Protein AF-A0A257QHC5-F1 (afdb_monomer_lite)

Foldseek 3Di:
DCPVVVVVVVVVVVLVPPQKDFLVRLCVVPVVDDSVLVVLLCVQLPQPAFQWDDDDVGIIGRNVRNVVRVVVCVSVPRDDDD

Radius of gyration: 15.7 Å; chains: 1; bounding box: 41×26×46 Å

pLDDT: mean 80.74, std 17.01, range [39.44, 95.19]

Sequence (82 aa):
MKIQAESYIKAATAKQNQSLMTLPQLCEAEPALTPGGVRHLIFTKGHALPGVYRFGRRILFDRAEFIAGIKAGSAAHIAGGK

Secondary structure (DSSP, 8-state):
--HHHHHHHHHHHHHHT-S-EEHHHHHHH-TT--HHHHHHHHHHH-S-STTEEEETTEEEE-HHHHHHHHHTTTTS-SS---

Structure (mmCIF, N/CA/C/O backbone):
data_AF-A0A257QHC5-F1
#
_entry.id   AF-A0A257QHC5-F1
#
loop_
_atom_site.group_PDB
_atom_site.id
_atom_site.type_symbol
_atom_site.label_atom_id
_atom_site.label_alt_id
_atom_site.label_comp_id
_atom_site.label_asym_id
_atom_site.label_entity_id
_atom_site.label_seq_id
_atom_site.pdbx_PDB_ins_code
_atom_site.Cartn_x
_atom_site.Cartn_y
_atom_site.Cartn_z
_atom_site.occupancy
_atom_site.B_iso_or_equiv
_atom_site.auth_seq_id
_atom_site.auth_comp_id
_atom_site.auth_asym_id
_atom_site.auth_atom_id
_atom_site.pdbx_PDB_model_num
ATOM 1 N N . MET A 1 1 ? -26.581 5.941 31.835 1.00 55.00 1 MET A N 1
ATOM 2 C CA . MET A 1 1 ? -25.198 6.209 31.368 1.00 55.00 1 MET A CA 1
ATOM 3 C C . MET A 1 1 ? -24.675 5.242 30.282 1.00 55.00 1 MET A C 1
ATOM 5 O O . MET A 1 1 ? -23.487 5.268 30.007 1.00 55.00 1 MET A O 1
ATOM 9 N N . LYS A 1 2 ? -25.508 4.431 29.596 1.00 51.62 2 LYS A N 1
ATOM 10 C CA . LYS A 1 2 ? -25.040 3.490 28.541 1.00 51.62 2 LYS A CA 1
ATOM 11 C C . LYS A 1 2 ? -24.967 4.081 27.118 1.00 51.62 2 LYS A C 1
ATOM 13 O O . LYS A 1 2 ? -24.315 3.515 26.252 1.00 51.62 2 LYS A O 1
ATOM 18 N N . ILE A 1 3 ? -25.584 5.243 26.900 1.00 57.84 3 ILE A N 1
ATOM 19 C CA . ILE A 1 3 ? -25.812 5.835 25.568 1.00 57.84 3 ILE A CA 1
ATOM 20 C C . ILE A 1 3 ? -24.503 6.329 24.910 1.00 57.84 3 ILE A C 1
ATOM 22 O O . ILE A 1 3 ? -24.377 6.321 23.690 1.00 57.84 3 ILE A O 1
ATOM 26 N N . GLN A 1 4 ? -23.498 6.725 25.701 1.00 58.25 4 GLN A N 1
ATOM 27 C CA . GLN A 1 4 ? -22.226 7.260 25.185 1.00 58.25 4 GLN A CA 1
ATOM 28 C C . GLN A 1 4 ? -21.237 6.193 24.695 1.00 58.25 4 GLN A C 1
ATOM 30 O O . GLN A 1 4 ? -20.410 6.492 23.839 1.00 58.25 4 GLN A O 1
ATOM 35 N N . ALA A 1 5 ? -21.316 4.955 25.192 1.00 58.59 5 ALA A N 1
ATOM 36 C CA . ALA A 1 5 ? -20.426 3.879 24.749 1.00 58.59 5 ALA A CA 1
ATOM 37 C C . ALA A 1 5 ? -20.849 3.321 23.377 1.00 58.59 5 ALA A C 1
ATOM 39 O O . ALA A 1 5 ? -20.010 3.070 22.514 1.00 58.59 5 ALA A O 1
ATOM 40 N N . GLU A 1 6 ? -22.157 3.188 23.139 1.00 57.09 6 GLU A N 1
ATOM 41 C CA . GLU A 1 6 ? -22.704 2.671 21.877 1.00 57.09 6 GLU A CA 1
ATOM 42 C C . GLU A 1 6 ? -22.498 3.633 20.698 1.00 57.09 6 GLU A C 1
ATOM 44 O O . GLU A 1 6 ? -22.245 3.192 19.575 1.00 57.09 6 GLU A O 1
ATOM 49 N N . SER A 1 7 ? -22.554 4.948 20.937 1.00 57.47 7 SER A N 1
ATOM 50 C CA . SER A 1 7 ? -22.270 5.952 19.905 1.00 57.47 7 SER A CA 1
ATOM 51 C C . SER A 1 7 ? -20.792 5.968 19.502 1.00 57.47 7 SER A C 1
ATOM 53 O O . SER A 1 7 ? -20.484 6.105 18.316 1.00 57.47 7 SER A O 1
ATOM 55 N N . TYR A 1 8 ? -19.883 5.738 20.456 1.00 58.72 8 TYR A N 1
ATOM 56 C CA . TYR A 1 8 ? -18.448 5.596 20.198 1.00 58.72 8 TYR A CA 1
ATOM 57 C C . TYR A 1 8 ? -18.134 4.365 19.339 1.00 58.72 8 TYR A C 1
ATOM 59 O O . TYR A 1 8 ? -17.374 4.461 18.374 1.00 58.72 8 TYR A O 1
ATOM 67 N N . ILE A 1 9 ? -18.765 3.225 19.639 1.00 59.56 9 ILE A N 1
ATOM 68 C CA . ILE A 1 9 ? -18.588 1.983 18.873 1.00 59.56 9 ILE A CA 1
ATOM 69 C C . ILE A 1 9 ? -19.138 2.153 17.452 1.00 59.56 9 ILE A C 1
ATOM 71 O O . ILE A 1 9 ? -18.440 1.827 16.495 1.00 59.56 9 ILE A O 1
ATOM 75 N N . LYS A 1 10 ? -20.326 2.756 17.282 1.00 54.81 10 LYS A N 1
ATOM 76 C CA . LYS A 1 10 ? -20.898 3.031 15.952 1.00 54.81 10 LYS A CA 1
ATOM 77 C C . LYS A 1 10 ? -20.012 3.941 15.101 1.00 54.81 10 LYS A C 1
ATOM 79 O O . LYS A 1 10 ? -19.769 3.618 13.940 1.00 54.81 10 LYS A O 1
ATOM 84 N N . ALA A 1 11 ? -19.493 5.036 15.657 1.00 53.16 11 ALA A N 1
ATOM 85 C CA . ALA A 1 11 ? -18.600 5.942 14.934 1.00 53.16 11 ALA A CA 1
ATOM 86 C C . ALA A 1 11 ? -17.261 5.276 14.560 1.00 53.16 11 ALA A C 1
ATOM 88 O O . ALA A 1 11 ? -16.763 5.479 13.452 1.00 53.16 11 ALA A O 1
ATOM 89 N N . ALA A 1 12 ? -16.711 4.433 15.441 1.00 51.69 12 ALA A N 1
ATOM 90 C CA . ALA A 1 12 ? -15.505 3.654 15.164 1.00 51.69 12 ALA A CA 1
ATOM 91 C C . ALA A 1 12 ? -15.735 2.600 14.064 1.00 51.69 12 ALA A C 1
ATOM 93 O O . ALA A 1 12 ? -14.918 2.483 13.151 1.00 51.69 12 ALA A O 1
ATOM 94 N N . THR A 1 13 ? -16.874 1.897 14.085 1.00 52.06 13 THR A N 1
ATOM 95 C CA . THR A 1 13 ? -17.246 0.931 13.035 1.00 52.06 13 THR A CA 1
ATOM 96 C C . THR A 1 13 ? -17.593 1.602 11.702 1.00 52.06 13 THR A C 1
ATOM 98 O O . THR A 1 13 ? -17.229 1.092 10.649 1.00 52.06 13 THR A O 1
ATOM 101 N N . ALA A 1 14 ? -18.212 2.788 11.714 1.00 50.59 14 ALA A N 1
ATOM 102 C CA . ALA A 1 14 ? -18.488 3.556 10.500 1.00 50.59 14 ALA A CA 1
ATOM 103 C C . ALA A 1 14 ? -17.200 4.087 9.849 1.00 50.59 14 ALA A C 1
ATOM 105 O O . ALA A 1 14 ? -17.100 4.123 8.624 1.00 50.59 14 ALA A O 1
ATOM 106 N N . LYS A 1 15 ? -16.183 4.434 10.654 1.00 52.00 15 LYS A N 1
ATOM 107 C CA . LYS A 1 15 ? -14.839 4.780 10.161 1.00 52.00 15 LYS A CA 1
ATOM 108 C C . LYS A 1 15 ? -14.165 3.620 9.423 1.00 52.00 15 LYS A C 1
ATOM 110 O O . LYS A 1 15 ? -13.411 3.867 8.489 1.00 52.00 15 LYS A O 1
ATOM 115 N N . GLN A 1 16 ? -14.441 2.375 9.817 1.00 54.06 16 GLN A N 1
ATOM 116 C CA . GLN A 1 16 ? -13.901 1.184 9.152 1.00 54.06 16 GLN A CA 1
ATOM 117 C C . GLN A 1 16 ? -14.622 0.826 7.843 1.00 54.06 16 GLN A C 1
ATOM 119 O O . GLN A 1 16 ? -14.057 0.096 7.038 1.00 54.06 16 GLN A O 1
ATOM 124 N N . ASN A 1 17 ? -15.814 1.384 7.600 1.00 55.94 17 ASN A N 1
ATOM 125 C CA . ASN A 1 17 ? -16.618 1.158 6.393 1.00 55.94 17 ASN A CA 1
ATOM 126 C C . ASN A 1 17 ? -16.527 2.299 5.361 1.00 55.94 17 ASN A C 1
ATOM 128 O O . ASN A 1 17 ? -17.352 2.379 4.450 1.00 55.94 17 ASN A O 1
ATOM 132 N N . GLN A 1 18 ? -15.548 3.202 5.476 1.00 64.31 18 GLN A N 1
ATOM 133 C CA . GLN A 1 18 ? -15.262 4.133 4.384 1.00 64.31 18 GLN A CA 1
ATOM 134 C C . GLN A 1 18 ? -14.608 3.353 3.239 1.00 64.31 18 GLN A C 1
ATOM 136 O O . GLN A 1 18 ? -13.461 2.933 3.364 1.00 64.31 18 GLN A O 1
ATOM 141 N N . SER A 1 19 ? -15.342 3.150 2.139 1.00 77.62 19 SER A N 1
ATOM 142 C CA . SER A 1 19 ? -14.866 2.322 1.019 1.00 77.62 19 SER A CA 1
ATOM 143 C C . SER A 1 19 ? -13.637 2.901 0.323 1.00 77.62 19 SER A C 1
ATOM 145 O O . SER A 1 19 ? -12.859 2.159 -0.256 1.00 77.62 19 SER A O 1
ATOM 147 N N . LEU A 1 20 ? -13.443 4.222 0.380 1.00 91.62 20 LEU A N 1
ATOM 148 C CA . LEU A 1 20 ? -12.373 4.907 -0.332 1.00 91.62 20 LEU A CA 1
ATOM 149 C C . LEU A 1 20 ? -11.661 5.912 0.570 1.00 91.62 20 LEU A C 1
ATOM 151 O O . LEU A 1 20 ? -12.281 6.775 1.192 1.00 91.62 20 LEU A O 1
ATOM 155 N N . MET A 1 21 ? -10.336 5.822 0.584 1.00 94.38 21 MET A N 1
ATOM 156 C CA . MET A 1 21 ? -9.438 6.646 1.385 1.00 94.38 21 MET A CA 1
ATOM 157 C C . MET A 1 21 ? -8.508 7.468 0.497 1.00 94.38 21 MET A C 1
ATOM 159 O O . MET A 1 21 ? -8.100 7.043 -0.580 1.00 94.38 21 MET A O 1
ATOM 163 N N . THR A 1 22 ? -8.126 8.655 0.954 1.00 94.94 22 THR A N 1
ATOM 164 C CA . THR A 1 22 ? -6.999 9.394 0.368 1.00 94.94 22 THR A CA 1
ATOM 165 C C . THR A 1 22 ? -5.664 8.798 0.822 1.00 94.94 22 THR A C 1
ATOM 167 O O . THR A 1 22 ? -5.609 8.063 1.805 1.00 94.94 22 THR A O 1
ATOM 170 N N . LEU A 1 23 ? -4.563 9.148 0.149 1.00 94.50 23 LEU A N 1
ATOM 171 C CA . LEU A 1 23 ? -3.232 8.658 0.527 1.00 94.50 23 LEU A CA 1
ATOM 172 C C . LEU A 1 23 ? -2.863 8.918 2.008 1.00 94.50 23 LEU A C 1
ATOM 174 O O . LEU A 1 23 ? -2.402 7.981 2.652 1.00 94.50 23 LEU A O 1
ATOM 178 N N . PRO A 1 24 ? -3.060 10.127 2.581 1.00 94.44 24 PRO A N 1
ATOM 179 C CA . PRO A 1 24 ? -2.781 10.345 4.003 1.00 94.44 24 PRO A CA 1
ATOM 180 C C . PRO A 1 24 ? -3.608 9.432 4.915 1.00 94.44 24 PRO A C 1
ATOM 182 O O . PRO A 1 24 ? -3.051 8.798 5.801 1.00 94.44 24 PRO A O 1
ATOM 185 N N . GLN A 1 25 ? -4.907 9.289 4.635 1.00 94.31 25 GLN A N 1
ATOM 186 C CA . GLN A 1 25 ? -5.810 8.426 5.407 1.00 94.31 25 GLN A CA 1
ATOM 187 C C . GLN A 1 25 ? -5.416 6.946 5.318 1.00 94.31 25 GLN A C 1
ATOM 189 O O . GLN A 1 25 ? -5.492 6.233 6.313 1.00 94.31 25 GLN A O 1
ATOM 194 N N . LEU A 1 26 ? -4.963 6.488 4.145 1.00 94.06 26 LEU A N 1
ATOM 195 C CA . LEU A 1 26 ? -4.438 5.136 3.974 1.00 94.06 26 LEU A CA 1
ATOM 196 C C . LEU A 1 26 ? -3.197 4.911 4.848 1.00 94.06 26 LEU A C 1
ATOM 198 O O . LEU A 1 26 ? -3.125 3.900 5.531 1.00 94.06 26 LEU A O 1
ATOM 202 N N . CYS A 1 27 ? -2.241 5.842 4.854 1.00 94.38 27 CYS A N 1
ATOM 203 C CA . CYS A 1 27 ? -1.031 5.729 5.676 1.00 94.38 27 CYS A CA 1
ATOM 204 C C . CYS A 1 27 ? -1.316 5.836 7.184 1.00 94.38 27 CYS A C 1
ATOM 206 O O . CYS A 1 27 ? -0.623 5.210 7.978 1.00 94.38 27 CYS A O 1
ATOM 208 N N . GLU A 1 28 ? -2.338 6.593 7.590 1.00 93.62 28 GLU A N 1
ATOM 209 C CA . GLU A 1 28 ? -2.819 6.604 8.979 1.00 93.62 28 GLU A CA 1
ATOM 210 C C . GLU A 1 28 ? -3.446 5.258 9.375 1.00 93.62 28 GLU A C 1
ATOM 212 O O . GLU A 1 28 ? -3.237 4.781 10.490 1.00 93.62 28 GLU A O 1
ATOM 217 N N . ALA A 1 29 ? -4.209 4.640 8.467 1.00 91.50 29 ALA A N 1
ATOM 218 C CA . ALA A 1 29 ? -4.849 3.344 8.692 1.00 91.50 29 ALA A CA 1
ATOM 219 C C . ALA A 1 29 ? -3.870 2.160 8.605 1.00 91.50 29 ALA A C 1
ATOM 221 O O . ALA A 1 29 ? -4.103 1.127 9.230 1.00 91.50 29 ALA A O 1
ATOM 222 N N . GLU A 1 30 ? -2.795 2.303 7.831 1.00 92.19 30 GLU A N 1
ATOM 223 C CA . GLU A 1 30 ? -1.774 1.285 7.580 1.00 92.19 30 GLU A CA 1
ATOM 224 C C . GLU A 1 30 ? -0.375 1.866 7.830 1.00 92.19 30 GLU A C 1
ATOM 226 O O . GLU A 1 30 ? 0.310 2.253 6.879 1.00 92.19 30 GLU A O 1
ATOM 231 N N . PRO A 1 31 ? 0.092 1.905 9.095 1.00 90.50 31 PRO A N 1
ATOM 232 C CA . PRO A 1 31 ? 1.346 2.570 9.468 1.00 90.50 31 PRO A CA 1
ATOM 233 C C . PRO A 1 31 ? 2.607 1.994 8.807 1.00 90.50 31 PRO A C 1
ATOM 235 O O . PRO A 1 31 ? 3.648 2.645 8.783 1.00 90.50 31 PRO A O 1
ATOM 238 N N . ALA A 1 32 ? 2.532 0.773 8.269 1.00 92.00 32 ALA A N 1
ATOM 239 C CA . ALA A 1 32 ? 3.612 0.165 7.493 1.00 92.00 32 ALA A CA 1
ATOM 240 C C . ALA A 1 32 ? 3.794 0.812 6.104 1.00 92.00 32 ALA A C 1
ATOM 242 O O . ALA A 1 32 ? 4.840 0.650 5.476 1.00 92.00 32 ALA A O 1
ATOM 243 N N . LEU A 1 33 ? 2.787 1.537 5.607 1.00 93.44 33 LEU A N 1
ATOM 244 C CA . LEU A 1 33 ? 2.830 2.241 4.332 1.00 93.44 33 LEU A CA 1
ATOM 245 C C . LEU A 1 33 ? 3.252 3.693 4.536 1.00 93.44 33 LEU A C 1
ATOM 247 O O . LEU A 1 33 ? 2.696 4.417 5.357 1.00 93.44 33 LEU A O 1
ATOM 251 N N . THR A 1 34 ? 4.175 4.167 3.701 1.00 94.56 34 THR A N 1
ATOM 252 C CA . THR A 1 34 ? 4.580 5.578 3.696 1.00 94.56 34 THR A CA 1
ATOM 253 C C . THR A 1 34 ? 4.019 6.310 2.477 1.00 94.56 34 THR A C 1
ATOM 255 O O . THR A 1 34 ? 3.939 5.724 1.389 1.00 94.56 34 THR A O 1
ATOM 258 N N . PRO A 1 35 ? 3.705 7.617 2.584 1.00 94.88 35 PRO A N 1
ATOM 259 C CA . PRO A 1 35 ? 3.261 8.396 1.432 1.00 94.88 35 PRO A CA 1
ATOM 260 C C . PRO A 1 35 ? 4.264 8.369 0.272 1.00 94.88 35 PRO A C 1
ATOM 262 O O . PRO A 1 35 ? 3.862 8.333 -0.890 1.00 94.88 35 PRO A O 1
ATOM 265 N N . GLY A 1 36 ? 5.566 8.365 0.578 1.00 93.94 36 GLY A N 1
ATOM 266 C CA . GLY A 1 36 ? 6.635 8.256 -0.417 1.00 93.94 36 GLY A CA 1
ATOM 267 C C . GLY A 1 36 ? 6.622 6.912 -1.145 1.00 93.94 36 GLY A C 1
ATOM 268 O O . GLY A 1 36 ? 6.613 6.893 -2.374 1.00 93.94 36 GLY A O 1
ATOM 269 N N . GLY A 1 37 ? 6.538 5.802 -0.405 1.00 91.88 37 GLY A N 1
ATOM 270 C CA . GLY A 1 37 ? 6.504 4.456 -0.980 1.00 91.88 37 GLY A CA 1
ATOM 271 C C . GLY A 1 37 ? 5.283 4.222 -1.869 1.00 91.88 37 GLY A C 1
ATOM 272 O O . GLY A 1 37 ? 5.419 3.746 -2.993 1.00 91.88 37 GLY A O 1
ATOM 273 N N . VAL A 1 38 ? 4.095 4.643 -1.426 1.00 93.25 38 VAL A N 1
ATOM 274 C CA . VAL A 1 38 ? 2.866 4.489 -2.223 1.00 93.25 38 VAL A CA 1
ATOM 275 C C . VAL A 1 38 ? 2.897 5.366 -3.480 1.00 93.25 38 VAL A C 1
ATOM 277 O O . VAL A 1 38 ? 2.499 4.916 -4.555 1.00 93.25 38 VAL A O 1
ATOM 280 N N . ARG A 1 39 ? 3.420 6.599 -3.398 1.00 93.00 39 ARG A N 1
ATOM 281 C CA . ARG A 1 39 ? 3.622 7.446 -4.589 1.00 93.00 39 ARG A CA 1
ATOM 282 C C . ARG A 1 39 ? 4.613 6.822 -5.565 1.00 93.00 39 ARG A C 1
ATOM 284 O O . ARG A 1 39 ? 4.351 6.844 -6.763 1.00 93.00 39 ARG A O 1
ATOM 291 N N . HIS A 1 40 ? 5.715 6.260 -5.070 1.00 91.19 40 HIS A N 1
ATOM 292 C CA . HIS A 1 40 ? 6.702 5.583 -5.909 1.00 91.19 40 HIS A CA 1
ATOM 293 C C . HIS A 1 40 ? 6.115 4.343 -6.599 1.00 91.19 40 HIS A C 1
ATOM 295 O O . HIS A 1 40 ? 6.332 4.146 -7.795 1.00 91.19 40 HIS A O 1
ATOM 301 N N . LEU A 1 41 ? 5.304 3.561 -5.880 1.00 90.44 41 LEU A N 1
ATOM 302 C CA . LEU A 1 41 ? 4.559 2.433 -6.433 1.00 90.44 41 LEU A CA 1
ATOM 303 C C . LEU A 1 41 ? 3.623 2.884 -7.565 1.00 90.44 41 LEU A C 1
ATOM 305 O O . LEU A 1 41 ? 3.699 2.335 -8.661 1.00 90.44 41 LEU A O 1
ATOM 309 N N . ILE A 1 42 ? 2.796 3.911 -7.338 1.00 90.81 42 ILE A N 1
ATOM 310 C CA . ILE A 1 42 ? 1.884 4.441 -8.366 1.00 90.81 42 ILE A CA 1
ATOM 311 C C . ILE A 1 42 ? 2.654 5.008 -9.558 1.00 90.81 42 ILE A C 1
ATOM 313 O O . ILE A 1 42 ? 2.251 4.807 -10.697 1.00 90.81 42 ILE A O 1
ATOM 317 N N . PHE A 1 43 ? 3.755 5.720 -9.325 1.00 88.75 43 PHE A N 1
ATOM 318 C CA . PHE A 1 43 ? 4.575 6.255 -10.409 1.00 88.75 43 PHE A CA 1
ATOM 319 C C . PHE A 1 43 ? 5.165 5.134 -11.276 1.00 88.75 43 PHE A C 1
ATOM 321 O O . PHE A 1 43 ? 5.174 5.239 -12.497 1.00 88.75 43 PHE A O 1
ATOM 328 N N . THR A 1 44 ? 5.606 4.043 -10.646 1.00 87.62 44 THR A N 1
ATOM 329 C CA . THR A 1 44 ? 6.265 2.918 -11.324 1.00 87.62 44 THR A CA 1
ATOM 330 C C . THR A 1 44 ? 5.279 1.980 -12.026 1.00 87.62 44 THR A C 1
ATOM 332 O O . THR A 1 44 ? 5.553 1.511 -13.127 1.00 87.62 44 THR A O 1
ATOM 335 N N . LYS A 1 45 ? 4.141 1.668 -11.395 1.00 85.31 45 LYS A N 1
ATOM 336 C CA . LYS A 1 45 ? 3.143 0.706 -11.906 1.00 85.31 45 LYS A CA 1
ATOM 337 C C . LYS A 1 45 ? 1.947 1.365 -12.591 1.00 85.31 45 LYS A C 1
ATOM 339 O O . LYS A 1 45 ? 1.148 0.682 -13.226 1.00 85.31 45 LYS A O 1
ATOM 344 N N . GLY A 1 46 ? 1.811 2.680 -12.471 1.00 83.75 46 GLY A N 1
ATOM 345 C CA . GLY A 1 46 ? 0.633 3.410 -12.910 1.00 83.75 46 GLY A CA 1
ATOM 346 C C . GLY A 1 46 ? -0.561 3.220 -11.972 1.00 83.75 46 GLY A C 1
ATOM 347 O O . GLY A 1 46 ? -0.436 2.841 -10.807 1.00 83.75 46 GLY A O 1
ATOM 348 N N . HIS A 1 47 ? -1.748 3.519 -12.496 1.00 85.00 47 HIS A N 1
ATOM 349 C CA . HIS A 1 47 ? -3.004 3.485 -11.739 1.00 85.00 47 HIS A CA 1
ATOM 350 C C . HIS A 1 47 ? -3.748 2.146 -11.832 1.00 85.00 47 HIS A C 1
ATOM 352 O O . HIS A 1 47 ? -4.782 2.001 -11.196 1.00 85.00 47 HIS A O 1
ATOM 358 N N . ALA A 1 48 ? -3.237 1.176 -12.596 1.00 84.06 48 ALA A N 1
ATOM 359 C CA . ALA A 1 48 ? -3.833 -0.154 -12.757 1.00 84.06 48 ALA A CA 1
ATOM 360 C C . ALA A 1 48 ? -3.443 -1.102 -11.605 1.00 84.06 48 ALA A C 1
ATOM 362 O O . ALA A 1 48 ? -3.046 -2.244 -11.822 1.00 84.06 48 ALA A O 1
ATOM 363 N N . LEU A 1 49 ? -3.489 -0.593 -10.375 1.00 90.06 49 LEU A N 1
ATOM 364 C CA . LEU A 1 49 ? -3.237 -1.364 -9.163 1.00 90.06 49 LEU A CA 1
ATOM 365 C C . LEU A 1 49 ? -4.583 -1.726 -8.523 1.00 90.06 49 LEU A C 1
ATOM 367 O O . LEU A 1 49 ? -5.469 -0.867 -8.504 1.00 90.06 49 LEU A O 1
ATOM 371 N N . PRO A 1 50 ? -4.739 -2.943 -7.970 1.00 91.81 50 PRO A N 1
ATOM 372 C CA . PRO A 1 50 ? -5.953 -3.315 -7.250 1.00 91.81 50 PRO A CA 1
ATOM 373 C C . PRO A 1 50 ? -6.264 -2.294 -6.158 1.00 91.81 50 PRO A C 1
ATOM 375 O O . PRO A 1 50 ? -5.367 -1.873 -5.426 1.00 91.81 50 PRO A O 1
ATOM 378 N N . GLY A 1 51 ? -7.516 -1.861 -6.078 1.00 93.00 51 GLY A N 1
ATOM 379 C CA . GLY A 1 51 ? -7.966 -0.888 -5.090 1.00 93.00 51 GLY A CA 1
ATOM 380 C C . GLY A 1 51 ? -7.515 0.548 -5.338 1.00 93.00 51 GLY A C 1
ATOM 381 O O . GLY A 1 51 ? -7.758 1.387 -4.478 1.00 93.00 51 GLY A O 1
ATOM 382 N N . VAL A 1 52 ? -6.865 0.875 -6.461 1.00 94.81 52 VAL A N 1
ATOM 383 C CA . VAL A 1 52 ? -6.452 2.251 -6.787 1.00 94.81 52 VAL A CA 1
ATOM 384 C C . VAL A 1 52 ? -7.393 2.860 -7.817 1.00 94.81 52 VAL A C 1
ATOM 386 O O . VAL A 1 52 ? -7.487 2.410 -8.953 1.00 94.81 52 VAL A O 1
ATOM 389 N N . TYR A 1 53 ? -8.036 3.963 -7.442 1.00 93.00 53 TYR A N 1
ATOM 390 C CA . TYR A 1 53 ? -9.040 4.631 -8.261 1.00 93.00 53 TYR A CA 1
ATOM 391 C C . TYR A 1 53 ? -8.658 6.088 -8.515 1.00 93.00 53 TYR A C 1
ATOM 393 O O . TYR A 1 53 ? -8.288 6.827 -7.596 1.00 93.00 53 TYR A O 1
ATOM 401 N N . ARG A 1 54 ? -8.772 6.549 -9.768 1.00 91.81 54 ARG A N 1
ATOM 402 C CA . ARG A 1 54 ? -8.663 7.984 -10.074 1.00 91.81 54 ARG A CA 1
ATOM 403 C C . ARG A 1 54 ? -10.022 8.656 -9.959 1.00 91.81 54 ARG A C 1
ATOM 405 O O . ARG A 1 54 ? -10.993 8.223 -10.566 1.00 91.81 54 ARG A O 1
ATOM 412 N N . PHE A 1 55 ? -10.047 9.780 -9.252 1.00 91.25 55 PHE A N 1
ATOM 413 C CA . PHE A 1 55 ? -11.191 10.680 -9.185 1.00 91.25 55 PHE A CA 1
ATOM 414 C C . PHE A 1 55 ? -10.732 12.089 -9.571 1.00 91.25 55 PHE A C 1
ATOM 416 O O . PHE A 1 55 ? -10.259 12.875 -8.741 1.00 91.25 55 PHE A O 1
ATOM 423 N N . GLY A 1 56 ? -10.775 12.375 -10.875 1.00 91.31 56 GLY A N 1
ATOM 424 C CA . GLY A 1 56 ? -10.192 13.582 -11.457 1.00 91.31 56 GLY A CA 1
ATOM 425 C C . GLY A 1 56 ? -8.702 13.707 -11.120 1.00 91.31 56 GLY A C 1
ATOM 426 O O . GLY A 1 56 ? -7.882 12.882 -11.517 1.00 91.31 56 GLY A O 1
ATOM 427 N N . ARG A 1 57 ? -8.350 14.745 -10.353 1.00 90.06 57 ARG A N 1
ATOM 428 C CA . ARG A 1 57 ? -6.970 15.017 -9.906 1.00 90.06 57 ARG A CA 1
ATOM 429 C C . ARG A 1 57 ? -6.538 14.177 -8.702 1.00 90.06 57 ARG A C 1
ATOM 431 O O . ARG A 1 57 ? -5.357 14.166 -8.365 1.00 90.06 57 ARG A O 1
ATOM 438 N N . ARG A 1 58 ? -7.483 13.520 -8.024 1.00 91.44 58 ARG A N 1
ATOM 439 C CA . ARG A 1 58 ? -7.242 12.772 -6.786 1.00 91.44 58 ARG A CA 1
ATOM 440 C C . ARG A 1 58 ? -7.050 11.288 -7.076 1.00 91.44 58 ARG A C 1
ATOM 442 O O . ARG A 1 58 ? -7.560 10.761 -8.065 1.00 91.44 58 ARG A O 1
ATOM 449 N N . ILE A 1 59 ? -6.318 10.632 -6.185 1.00 93.69 59 ILE A N 1
ATOM 450 C CA . ILE A 1 59 ? -6.181 9.179 -6.138 1.00 93.69 59 ILE A CA 1
ATOM 451 C C . ILE A 1 59 ? -6.828 8.721 -4.839 1.00 93.69 59 ILE A C 1
ATOM 453 O O . ILE A 1 59 ? -6.538 9.279 -3.775 1.00 93.69 59 ILE A O 1
ATOM 457 N N . LEU A 1 60 ? -7.726 7.755 -4.965 1.00 95.19 60 LEU A N 1
ATOM 458 C CA . LEU A 1 60 ? -8.454 7.133 -3.876 1.00 95.19 60 LEU A CA 1
ATOM 459 C C . LEU A 1 60 ? -8.066 5.658 -3.797 1.00 95.19 60 LEU A C 1
ATOM 461 O O . LEU A 1 60 ? -7.734 5.049 -4.813 1.00 95.19 60 LEU A O 1
ATOM 465 N N . PHE A 1 61 ? -8.114 5.111 -2.590 1.00 95.12 61 PHE A N 1
ATOM 466 C CA . PHE A 1 61 ? -7.731 3.741 -2.298 1.00 95.12 61 PHE A CA 1
ATOM 467 C C . PHE A 1 61 ? -8.876 3.015 -1.611 1.00 95.12 61 PHE A C 1
ATOM 469 O O . PHE A 1 61 ? -9.318 3.458 -0.550 1.00 95.12 61 PHE A O 1
ATOM 476 N N . ASP A 1 62 ? -9.308 1.892 -2.170 1.00 94.31 62 ASP A N 1
ATOM 477 C CA . ASP A 1 62 ? -9.997 0.878 -1.382 1.00 94.31 62 ASP A CA 1
ATOM 478 C C . ASP A 1 62 ? -8.937 0.132 -0.575 1.00 94.31 62 ASP A C 1
ATOM 480 O O . ASP A 1 62 ? -8.081 -0.559 -1.127 1.00 94.31 62 ASP A O 1
ATOM 484 N N . ARG A 1 63 ? -8.955 0.315 0.747 1.00 92.94 63 ARG A N 1
ATOM 485 C CA . ARG A 1 63 ? -7.945 -0.265 1.637 1.00 92.94 63 ARG A CA 1
ATOM 486 C C . ARG A 1 63 ? -7.926 -1.792 1.549 1.00 92.94 63 ARG A C 1
ATOM 488 O O . ARG A 1 63 ? -6.845 -2.373 1.537 1.00 92.94 63 ARG A O 1
ATOM 495 N N . ALA A 1 64 ? -9.087 -2.444 1.528 1.00 91.56 64 ALA A N 1
ATOM 496 C CA . ALA A 1 64 ? -9.152 -3.901 1.557 1.00 91.56 64 ALA A CA 1
ATOM 497 C C . ALA A 1 64 ? -8.597 -4.489 0.256 1.00 91.56 64 ALA A C 1
ATOM 499 O O . ALA A 1 64 ? -7.741 -5.376 0.294 1.00 91.56 64 ALA A O 1
ATOM 500 N N . GLU A 1 65 ? -9.026 -3.942 -0.880 1.00 93.25 65 GLU A N 1
ATOM 501 C CA . GLU A 1 65 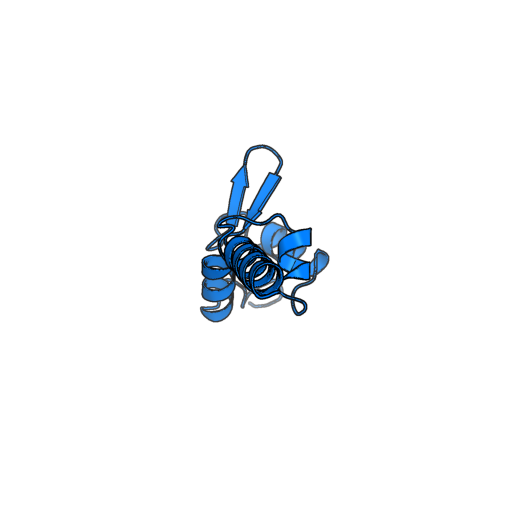? -8.574 -4.374 -2.200 1.00 93.25 65 GLU A CA 1
ATOM 502 C C . GLU A 1 65 ? -7.089 -4.055 -2.424 1.00 93.25 65 GLU A C 1
ATOM 504 O O . GLU A 1 65 ? -6.333 -4.901 -2.906 1.00 93.25 65 GLU A O 1
ATOM 509 N N . PHE A 1 66 ? -6.634 -2.877 -1.990 1.00 93.56 66 PHE A N 1
ATOM 510 C CA . PHE A 1 66 ? -5.238 -2.468 -2.118 1.00 93.56 66 PHE A CA 1
ATOM 511 C C . PHE A 1 66 ? -4.300 -3.360 -1.298 1.00 93.56 66 PHE A C 1
ATOM 513 O O . PHE A 1 66 ? -3.295 -3.852 -1.814 1.00 93.56 66 PHE A O 1
ATOM 520 N N . ILE A 1 67 ? -4.643 -3.642 -0.035 1.00 92.50 67 ILE A N 1
ATOM 521 C CA . ILE A 1 67 ? -3.852 -4.542 0.814 1.00 92.50 67 ILE A CA 1
ATOM 522 C C . ILE A 1 67 ? -3.877 -5.977 0.278 1.00 92.50 67 ILE A C 1
ATOM 524 O O . ILE A 1 67 ? -2.840 -6.645 0.285 1.00 92.50 67 ILE A O 1
ATOM 528 N N . ALA A 1 68 ? -5.022 -6.455 -0.216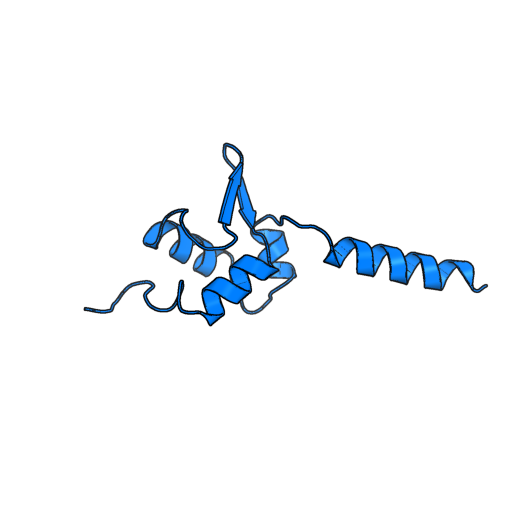 1.00 92.62 68 ALA A N 1
ATOM 529 C CA . ALA A 1 68 ? -5.104 -7.760 -0.868 1.00 92.62 68 ALA A CA 1
ATOM 530 C C . ALA A 1 68 ? -4.196 -7.825 -2.108 1.00 92.62 68 ALA A C 1
ATOM 532 O O . ALA A 1 68 ? -3.431 -8.777 -2.255 1.00 92.62 68 ALA A O 1
ATOM 533 N N . GLY A 1 69 ? -4.199 -6.782 -2.943 1.00 92.44 69 GLY A N 1
ATOM 534 C CA . GLY A 1 69 ? -3.33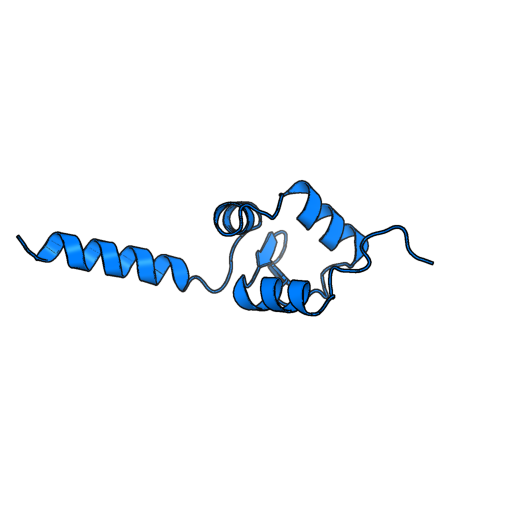2 -6.667 -4.114 1.00 92.44 69 GLY A CA 1
ATOM 535 C C . GLY A 1 69 ? -1.843 -6.670 -3.769 1.00 92.44 69 GLY A C 1
ATOM 536 O O . GLY A 1 69 ? -1.061 -7.349 -4.441 1.00 92.44 69 GLY A O 1
ATOM 537 N N . ILE A 1 70 ? -1.443 -5.967 -2.701 1.00 91.88 70 ILE A N 1
ATOM 538 C CA . ILE A 1 70 ? -0.065 -5.994 -2.183 1.00 91.88 70 ILE A CA 1
ATOM 539 C C . ILE A 1 70 ? 0.316 -7.412 -1.755 1.00 91.88 70 ILE A C 1
ATOM 541 O O . ILE A 1 70 ? 1.344 -7.920 -2.199 1.00 91.88 70 ILE A O 1
ATOM 545 N N . LYS A 1 71 ? -0.520 -8.067 -0.937 1.00 91.88 71 LYS A N 1
ATOM 546 C CA . LYS A 1 71 ? -0.286 -9.444 -0.466 1.00 91.88 71 LYS A CA 1
ATOM 547 C C . LYS A 1 71 ? -0.219 -10.452 -1.616 1.00 91.88 71 LYS A C 1
ATOM 549 O O . LYS A 1 71 ? 0.537 -11.412 -1.528 1.00 91.88 71 LYS A O 1
ATOM 554 N N . ALA A 1 72 ? -0.962 -10.212 -2.695 1.00 91.38 72 ALA A N 1
ATOM 555 C CA . ALA A 1 72 ? -0.934 -11.013 -3.917 1.00 91.38 72 ALA A CA 1
ATOM 556 C C . ALA A 1 72 ? 0.285 -10.734 -4.822 1.00 91.38 72 ALA A C 1
ATOM 558 O O . ALA A 1 72 ? 0.407 -11.336 -5.884 1.00 91.38 72 ALA A O 1
ATOM 559 N N . GLY A 1 73 ? 1.188 -9.824 -4.436 1.00 88.88 73 GLY A N 1
ATOM 560 C CA . GLY A 1 73 ? 2.423 -9.551 -5.173 1.00 88.88 73 GLY A CA 1
ATOM 561 C C . GLY A 1 73 ? 2.322 -8.451 -6.234 1.00 88.88 73 GLY A C 1
ATOM 562 O O . GLY A 1 73 ? 3.303 -8.193 -6.930 1.00 88.88 73 GLY A O 1
ATOM 563 N N . SER A 1 74 ? 1.205 -7.716 -6.321 1.00 86.12 74 SER A N 1
ATOM 564 C CA . SER A 1 74 ? 1.059 -6.582 -7.265 1.00 86.12 74 SER A CA 1
ATOM 565 C C . SER A 1 74 ? 2.107 -5.479 -7.031 1.00 86.12 74 SER A C 1
ATOM 567 O O . SER A 1 74 ? 2.432 -4.698 -7.927 1.00 86.12 74 SER A O 1
ATOM 569 N N . ALA A 1 75 ? 2.664 -5.449 -5.819 1.00 84.31 75 ALA A N 1
ATOM 570 C CA . ALA A 1 75 ? 3.695 -4.538 -5.339 1.00 84.31 75 ALA A CA 1
ATOM 571 C C . ALA A 1 75 ? 5.075 -5.215 -5.151 1.00 84.31 75 ALA A C 1
ATOM 573 O O . ALA A 1 75 ? 5.972 -4.608 -4.580 1.00 84.31 75 ALA A O 1
ATOM 574 N N . ALA A 1 76 ? 5.280 -6.460 -5.599 1.00 80.38 76 ALA A N 1
ATOM 575 C CA . ALA A 1 76 ? 6.545 -7.174 -5.374 1.00 80.38 76 ALA A CA 1
ATOM 576 C C . ALA A 1 76 ? 7.696 -6.664 -6.264 1.00 80.38 76 ALA A C 1
ATOM 578 O O . ALA A 1 76 ? 8.850 -6.653 -5.849 1.00 80.38 76 ALA A O 1
ATOM 579 N N . HIS A 1 77 ? 7.386 -6.198 -7.479 1.00 70.38 77 HIS A N 1
ATOM 580 C CA . HIS A 1 77 ? 8.382 -5.724 -8.448 1.00 70.38 77 HIS A CA 1
ATOM 581 C C . HIS A 1 77 ? 8.307 -4.206 -8.624 1.00 70.38 77 HIS A C 1
ATOM 583 O O . HIS A 1 77 ? 7.855 -3.720 -9.665 1.00 70.38 77 HIS A O 1
ATOM 589 N N . ILE A 1 78 ? 8.700 -3.455 -7.596 1.00 66.44 78 ILE A N 1
ATOM 590 C CA . ILE A 1 78 ? 8.755 -1.988 -7.623 1.00 66.44 78 ILE A CA 1
ATOM 591 C C . ILE A 1 7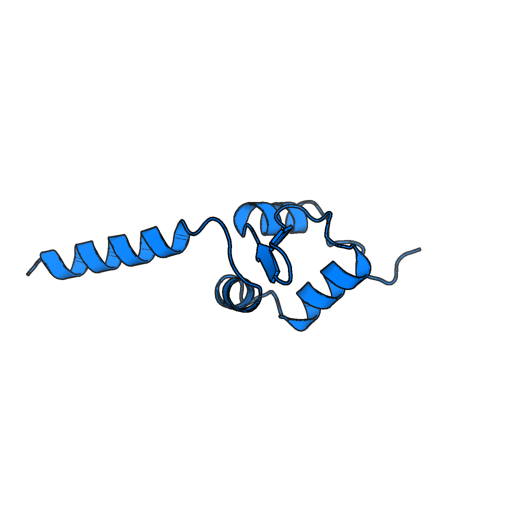8 ? 10.230 -1.594 -7.726 1.00 66.44 78 ILE A C 1
ATOM 593 O O . ILE A 1 78 ? 10.895 -1.410 -6.717 1.00 66.44 78 ILE A O 1
ATOM 597 N N . ALA A 1 79 ? 10.715 -1.513 -8.967 1.00 55.66 79 ALA A N 1
ATOM 598 C CA . ALA A 1 79 ? 12.094 -1.197 -9.350 1.00 55.66 79 ALA A CA 1
ATOM 599 C C . ALA A 1 79 ? 13.167 -2.243 -8.952 1.00 55.66 79 ALA A C 1
ATOM 601 O O . ALA A 1 79 ? 13.224 -2.730 -7.831 1.00 55.66 79 ALA A O 1
ATOM 602 N N . GLY A 1 80 ? 14.058 -2.568 -9.899 1.00 51.03 80 GLY A N 1
ATOM 603 C CA . GLY A 1 80 ? 15.303 -3.301 -9.619 1.00 51.03 80 GLY A CA 1
ATOM 604 C C . GLY A 1 80 ? 15.338 -4.809 -9.897 1.00 51.03 80 GLY A C 1
ATOM 605 O O . GLY A 1 80 ? 16.293 -5.449 -9.476 1.00 51.03 80 GLY A O 1
ATOM 606 N N . GLY A 1 81 ? 14.372 -5.384 -10.617 1.00 42.19 81 GLY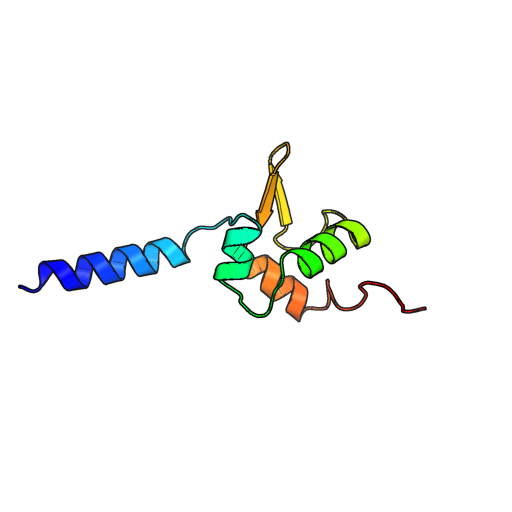 A N 1
ATOM 607 C CA . GLY A 1 81 ? 14.438 -6.787 -11.048 1.00 42.19 81 GLY A CA 1
ATOM 608 C C . GLY A 1 81 ? 14.354 -6.911 -12.564 1.00 4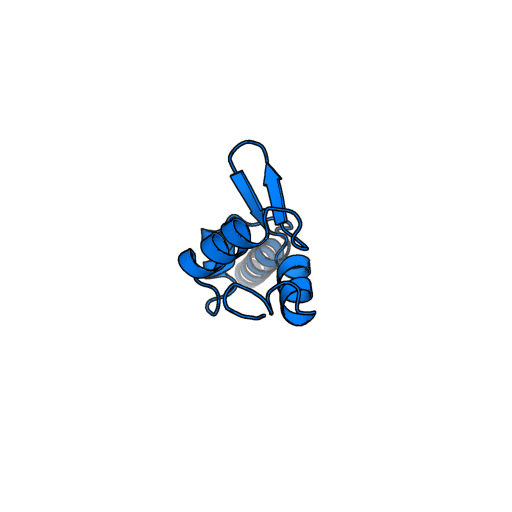2.19 81 GLY A C 1
ATOM 609 O O . GLY A 1 81 ? 13.273 -6.737 -13.125 1.00 42.19 81 GLY A O 1
ATOM 610 N N . LYS A 1 82 ? 15.491 -7.184 -13.207 1.00 39.44 82 LYS A N 1
ATOM 611 C CA . LYS A 1 82 ? 15.503 -8.093 -14.356 1.00 39.44 82 LYS A CA 1
ATOM 612 C C . LYS A 1 82 ? 15.504 -9.512 -13.811 1.00 39.44 82 LYS A C 1
ATOM 614 O O . LYS A 1 82 ? 16.146 -9.701 -12.754 1.00 39.44 82 LYS A O 1
#

=== Feature glossary ===
The record interleaves many kinds of information about one protein. Here is each kind framed as the question it answers.

Q: Are the domains correctly placed relative to each other?
A: Predicted aligned error is AlphaFold's pairwise confidence. Unlike pLDDT (per-residue), PAE is per-residue-pair and captures whether two parts of the structure are correctly placed relative to each other. Units are ångströms of expected positional error.

Q: Which residues are in helices, strands, or loops?
A: Eight-state secondary structure (DSSP): H is the canonical α-helix, G the tighter 3₁₀-helix, I the wider π-helix; E/B are β-structure, T and S are turns and bends, and '-' is everything else. DSSP derives these from the pattern of main-chain N–H···O=C hydrogen bonds, not from the sequence.

Q: What if only a Cα trace is available?
A: P-SEA three-state annotation labels each residue as helix, strand, or coil based purely on the geometry of the Cα trace. It serves as a fallback when the full backbone (and thus DSSP) is unavailable.

Q: What are the backbone torsion angles?
A: φ (phi) and ψ (psi) are the two rotatable backbone dihedrals per residue: φ is the C(i-1)–N–Cα–C torsion, ψ is the N–Cα–C–N(i+1) torsion, both in degrees on (−180°, 180°]. α-helical residues cluster near (−60°, −45°); β-strand residues near (−120°, +130°). A Ramachandran plot is simply a scatter of (φ, ψ) for every residue.

Q: What known structures does this most resemble?
A: Structural nearest neighbors (via Foldseek easy-search vs the PDB). Reported per hit: target PDB id, E-value, and alignment TM-score. A TM-score above ~0.5 is the conventional threshold for 'same fold'.

Q: What family and function is it annotated with?
A: Database cross-references. InterPro integrates a dozen domain/family signature databases into unified entries with residue-range hits. GO terms attach function/process/location labels with evidence codes. CATH codes position the fold in a four-level structural taxonomy. Organism is the NCBI-taxonomy species name.

Q: Which residues are buried vs exposed?
A: Solvent accessibility: the surface area of each residue that a 1.4 Å water probe can touch, in Å². When only backbone atoms are present the absolute values are lower than full-atom SASA (side chains contribute most of the area) and are flagged as backbone-only.

Q: What do the diagnostic plots show?
A: Three diagnostic plots accompany the record. The Cα contact map visualizes the tertiary structure as a 2D adjacency matrix (8 Å cutoff, sequence-local contacts suppressed). The Ramachandran plot shows the distribution of backbone (φ, ψ) torsions, with points in the α and β basins reflecting secondary structure content. The PAE plot shows AlphaFold's inter-residue confidence as a color matrix.

Q: What is the amino-acid chain?
A: The amino-acid sequence is the protein's primary structure: the linear order of residues from the N-terminus to the C-terminus, written in one-letter code. Everything else here — the 3D coordinates, the secondary structure, the domain annotations — is ultimately a consequence of this string.

Q: What do the rendered images show?
A: The six renders are orthographic views along the three Cartesian axes in both directions. Representation (cartoon, sticks, or surface) and color scheme (sequence-rainbow or by-chain) vary across proteins so the training set covers all the common visualization conventions.

Q: Where is each backbone atom in 3D?
A: The mmCIF table is the protein's shape written out atom by atom. For each backbone N, Cα, C, and carbonyl O, it records an (x, y, z) coordinate triple in Å plus the residue type, chain letter, and residue number.

Q: How mobile is each atom in the crystal?
A: For experimental (PDB) structures, the B-factor (temperature factor) quantifies the positional spread of each atom in the crystal — a combination of thermal vibration and static disorder — in units of Å². High B-factors mark flexible loops or poorly resolved regions; low B-factors mark the rigid, well-ordered core.

Q: How big and how compact is the whole molecule?
A: Three whole-structure scalars: the radius of gyration (RMS distance of Cα from centroid, in Å), the count of Cα–Cα contacts (pairs closer than 8 Å and separated by more than four residues in sequence — i.e. tertiary, not local, contacts), and the bounding-box dimensions. Together they distinguish compact globular folds from extended fibres or disordered chains.

Q: What does the local fold look like, residue by residue?
A: A 3Di character summarizes, for each residue, the relative orientation of the Cα frame of its nearest spatial neighbor. Because it encodes fold topology rather than chemistry, 3Di alignments detect remote structural similarity that sequence alignment misses.

Q: How confident is the AlphaFold model at each residue?
A: For AlphaFold models, the B-factor field carries pLDDT — the model's own estimate of local accuracy on a 0–100 scale. Regions with pLDDT<50 should be treated as essentially unmodeled; they often correspond to intrinsically disordered segments.